Protein AF-A0A841F092-F1 (afdb_monomer)

Structure (mmCIF, N/CA/C/O backbone):
data_AF-A0A841F092-F1
#
_entry.id   AF-A0A841F092-F1
#
loop_
_atom_site.group_PDB
_atom_site.id
_atom_site.type_symbol
_atom_site.label_atom_id
_atom_site.label_alt_id
_atom_site.label_comp_id
_atom_site.label_asym_id
_atom_site.label_entity_id
_atom_site.label_seq_id
_atom_site.pdbx_PDB_ins_code
_atom_site.Cartn_x
_atom_site.Cartn_y
_atom_site.Cartn_z
_atom_site.occupancy
_atom_site.B_iso_or_equiv
_atom_site.auth_seq_id
_atom_site.auth_comp_id
_atom_site.auth_asym_id
_atom_site.auth_atom_id
_atom_site.pdbx_PDB_model_num
ATOM 1 N N . MET A 1 1 ? -11.530 -13.781 6.675 1.00 55.91 1 MET A N 1
ATOM 2 C CA . MET A 1 1 ? -10.246 -13.124 7.040 1.00 55.91 1 MET A CA 1
ATOM 3 C C . MET A 1 1 ? -10.477 -11.906 7.930 1.00 55.91 1 MET A C 1
ATOM 5 O O . MET A 1 1 ? -9.904 -11.861 9.010 1.00 55.91 1 MET A O 1
ATOM 9 N N . LYS A 1 2 ? -11.365 -10.971 7.549 1.00 54.50 2 LYS A N 1
ATOM 10 C CA . LYS A 1 2 ? -11.823 -9.884 8.438 1.00 54.50 2 LYS A CA 1
ATOM 11 C C . LYS A 1 2 ? -12.617 -10.425 9.641 1.00 54.50 2 LYS A C 1
ATOM 13 O O . LYS A 1 2 ? -12.338 -10.042 10.769 1.00 54.50 2 LYS A O 1
ATOM 18 N N . ASP A 1 3 ? -13.481 -11.414 9.407 1.00 64.50 3 ASP A N 1
ATOM 19 C CA . ASP A 1 3 ? -14.328 -12.069 10.426 1.00 64.50 3 ASP A CA 1
ATOM 20 C C . ASP A 1 3 ? -13.555 -12.895 11.462 1.00 64.50 3 ASP A C 1
ATOM 22 O O . ASP A 1 3 ? -14.095 -13.261 12.497 1.00 64.50 3 ASP A O 1
ATOM 26 N N . GLN A 1 4 ? -12.277 -13.179 11.196 1.00 71.56 4 GLN A N 1
ATOM 27 C CA . GLN A 1 4 ? -11.394 -13.882 12.131 1.00 71.56 4 GLN A CA 1
ATOM 28 C C . GLN A 1 4 ? -10.521 -12.919 12.954 1.00 71.56 4 GLN A C 1
ATOM 30 O O . GLN A 1 4 ? -9.640 -13.366 13.679 1.00 71.56 4 GLN A O 1
ATOM 35 N N . GLY A 1 5 ? -10.716 -11.599 12.820 1.00 75.31 5 GLY A N 1
ATOM 36 C CA . GLY A 1 5 ? -9.941 -10.584 13.547 1.00 75.31 5 GLY A CA 1
ATOM 37 C C . GLY A 1 5 ? -8.467 -10.487 13.134 1.00 75.31 5 GLY A C 1
ATOM 38 O O . GLY A 1 5 ? -7.691 -9.772 13.767 1.00 75.31 5 GLY A O 1
ATOM 39 N N . LEU A 1 6 ? -8.057 -11.186 12.071 1.00 81.56 6 LEU A N 1
ATOM 40 C CA . LEU A 1 6 ? -6.666 -11.221 11.632 1.00 81.56 6 LEU A CA 1
ATOM 41 C C . LEU A 1 6 ? -6.321 -9.954 10.860 1.00 81.56 6 LEU A C 1
ATOM 43 O O . LEU A 1 6 ? -6.877 -9.678 9.796 1.00 81.56 6 LEU A O 1
ATOM 47 N N . THR A 1 7 ? -5.370 -9.195 11.394 1.00 87.38 7 THR A N 1
ATOM 48 C CA . THR A 1 7 ? -4.813 -8.026 10.718 1.00 87.38 7 THR A CA 1
ATOM 49 C C . THR A 1 7 ? -3.755 -8.455 9.709 1.00 87.38 7 THR A C 1
ATOM 51 O O . THR A 1 7 ? -2.850 -9.213 10.052 1.00 87.38 7 THR A O 1
ATOM 54 N N . PHE A 1 8 ? -3.821 -7.934 8.487 1.00 89.31 8 PHE A N 1
ATOM 55 C CA . PHE A 1 8 ? -2.818 -8.184 7.458 1.00 89.31 8 PHE A CA 1
ATOM 56 C C . PHE A 1 8 ? -2.401 -6.900 6.737 1.00 89.31 8 PHE A C 1
ATOM 58 O O . PHE A 1 8 ? -3.156 -5.932 6.648 1.00 89.31 8 PHE A O 1
ATOM 65 N N . CYS A 1 9 ? -1.174 -6.921 6.221 1.00 93.31 9 CYS A N 1
ATOM 66 C CA . CYS A 1 9 ? -0.599 -5.909 5.345 1.00 93.31 9 CYS A CA 1
ATOM 67 C C . CYS A 1 9 ? 0.335 -6.620 4.362 1.00 93.31 9 CYS A C 1
ATOM 69 O O . CYS A 1 9 ? 1.267 -7.314 4.778 1.00 93.31 9 CYS A O 1
ATOM 71 N N . VAL A 1 10 ? 0.071 -6.471 3.068 1.00 93.12 10 VAL A N 1
ATOM 72 C CA . VAL A 1 10 ? 0.805 -7.130 1.985 1.00 93.12 10 VAL A CA 1
ATOM 73 C C . VAL A 1 10 ? 1.180 -6.122 0.908 1.00 93.12 10 VAL A C 1
ATOM 75 O O . VAL A 1 10 ? 0.459 -5.153 0.677 1.00 93.12 10 VAL A O 1
ATOM 78 N N . ARG A 1 11 ? 2.316 -6.350 0.240 1.00 94.38 11 ARG A N 1
ATOM 79 C CA . ARG A 1 11 ? 2.659 -5.627 -0.989 1.00 94.38 11 ARG A CA 1
ATOM 80 C C . ARG A 1 11 ? 1.947 -6.296 -2.157 1.00 94.38 11 ARG A C 1
ATOM 82 O O . ARG A 1 11 ? 2.009 -7.516 -2.283 1.00 94.38 11 ARG A O 1
ATOM 89 N N . VAL A 1 12 ? 1.297 -5.498 -2.991 1.00 94.62 12 VAL A N 1
ATOM 90 C CA . VAL A 1 12 ? 0.501 -5.964 -4.127 1.00 94.62 12 VAL A CA 1
ATOM 91 C C . VAL A 1 12 ? 1.193 -5.567 -5.437 1.00 94.62 12 VAL A C 1
ATOM 93 O O . VAL A 1 12 ? 1.768 -4.478 -5.516 1.00 94.62 12 VAL A O 1
ATOM 96 N N . PRO A 1 13 ? 1.176 -6.420 -6.479 1.00 93.94 13 PRO A N 1
ATOM 97 C CA . PRO A 1 13 ? 1.691 -6.056 -7.795 1.00 93.94 13 PRO A CA 1
ATOM 98 C C . PRO A 1 13 ? 0.948 -4.868 -8.411 1.00 93.94 13 PRO A C 1
ATOM 100 O O . PRO A 1 13 ? -0.274 -4.773 -8.311 1.00 93.94 13 PRO A O 1
ATOM 103 N N . LYS A 1 14 ? 1.680 -4.008 -9.128 1.00 93.62 14 LYS A N 1
ATOM 104 C CA . LYS A 1 14 ? 1.142 -2.802 -9.786 1.00 93.62 14 LYS A CA 1
ATOM 105 C C . LYS A 1 14 ? 0.078 -3.059 -10.861 1.00 93.62 14 LYS A C 1
ATOM 107 O O . LYS A 1 14 ? -0.608 -2.131 -11.264 1.00 93.62 14 LYS A O 1
ATOM 112 N N . SER A 1 15 ? -0.045 -4.302 -11.325 1.00 93.38 15 SER A N 1
ATOM 113 C CA . SER A 1 15 ? -1.045 -4.729 -12.307 1.00 93.38 15 SER A CA 1
ATOM 114 C C . SER A 1 15 ? -2.470 -4.782 -11.751 1.00 93.38 15 SER A C 1
ATOM 116 O O . SER A 1 15 ? -3.414 -4.865 -12.533 1.00 93.38 15 SER A O 1
ATOM 118 N N . HIS A 1 16 ? -2.637 -4.776 -10.426 1.00 93.19 16 HIS A N 1
ATOM 119 C CA . HIS A 1 16 ? -3.954 -4.847 -9.804 1.00 93.19 16 HIS A CA 1
ATOM 120 C C . HIS A 1 16 ? -4.655 -3.491 -9.805 1.00 93.19 16 HIS A C 1
ATOM 122 O O . HIS A 1 16 ? -4.028 -2.433 -9.695 1.00 93.19 16 HIS A O 1
ATOM 128 N N . HIS A 1 17 ? -5.978 -3.545 -9.914 1.00 95.00 17 HIS A N 1
ATOM 129 C CA . HIS A 1 17 ? -6.833 -2.368 -9.944 1.00 95.00 17 HIS A CA 1
ATOM 130 C C . HIS A 1 17 ? -7.380 -2.064 -8.551 1.00 95.00 17 HIS A C 1
ATOM 132 O O . HIS A 1 17 ? -7.612 -2.966 -7.745 1.00 95.00 17 HIS A O 1
ATOM 138 N N . ILE A 1 18 ? -7.602 -0.779 -8.287 1.00 96.12 18 ILE A N 1
ATOM 139 C CA . ILE A 1 18 ? -8.191 -0.292 -7.044 1.00 96.12 18 ILE A CA 1
ATOM 140 C C . ILE A 1 18 ? -9.587 0.218 -7.374 1.00 96.12 18 ILE A C 1
ATOM 142 O O . ILE A 1 18 ? -9.730 1.206 -8.088 1.00 96.12 18 ILE A O 1
ATOM 146 N N . LEU A 1 19 ? -10.61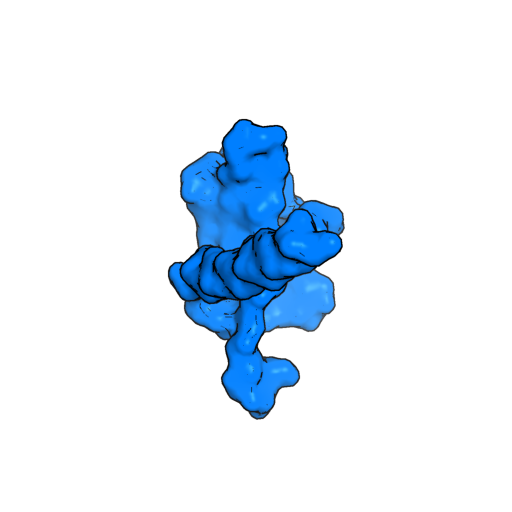0 -0.440 -6.843 1.00 96.31 19 LEU A N 1
ATOM 147 C CA . LEU A 1 19 ? -12.001 -0.030 -6.994 1.00 96.31 19 LEU A CA 1
ATOM 148 C C . LEU A 1 19 ? -12.465 0.691 -5.721 1.00 96.31 19 LEU A C 1
ATOM 150 O O . LEU A 1 19 ? -12.291 0.194 -4.608 1.00 96.31 19 LEU A O 1
ATOM 154 N N . ARG A 1 20 ? -13.042 1.884 -5.865 1.00 92.75 20 ARG A N 1
ATOM 155 C CA . ARG A 1 20 ? -13.660 2.635 -4.760 1.00 92.75 20 ARG A CA 1
ATOM 156 C C . ARG A 1 20 ? -15.126 2.248 -4.581 1.00 92.75 20 ARG A C 1
ATOM 158 O O . ARG A 1 20 ? -15.775 1.771 -5.506 1.00 92.75 20 ARG A O 1
ATOM 165 N N . LEU A 1 21 ? -15.677 2.556 -3.405 1.00 88.81 21 LEU A N 1
ATOM 166 C CA . LEU A 1 21 ? -17.120 2.465 -3.135 1.00 88.81 21 LEU A CA 1
ATOM 167 C C . LEU A 1 21 ? -17.976 3.290 -4.111 1.00 88.81 21 LEU A C 1
ATOM 169 O O . LEU A 1 21 ? -19.125 2.944 -4.357 1.00 88.81 21 LEU A O 1
ATOM 173 N N . THR A 1 22 ? -17.413 4.357 -4.683 1.00 88.19 22 THR A N 1
ATOM 174 C CA . THR A 1 22 ? -18.047 5.205 -5.704 1.00 88.19 22 THR A CA 1
ATOM 175 C C . THR A 1 22 ? -18.180 4.521 -7.070 1.00 88.19 22 THR A C 1
ATOM 177 O O . THR A 1 22 ? -18.827 5.069 -7.955 1.00 88.19 22 THR A O 1
ATOM 180 N N . GLY A 1 23 ? -17.582 3.339 -7.259 1.00 88.75 23 GLY A N 1
ATOM 181 C CA . GLY A 1 23 ? -17.540 2.626 -8.540 1.00 88.75 23 GLY A CA 1
ATOM 182 C C . GLY A 1 23 ? -16.355 3.013 -9.430 1.00 88.75 23 GLY A C 1
ATOM 183 O O . GLY A 1 23 ? -16.163 2.420 -10.489 1.00 88.75 23 GLY A O 1
ATOM 184 N N . GLU A 1 24 ? -15.537 3.977 -9.007 1.00 92.19 24 GLU A N 1
ATOM 185 C CA . GLU A 1 24 ? -14.354 4.414 -9.747 1.00 92.19 24 GLU A CA 1
ATOM 186 C C . GLU A 1 24 ? -13.228 3.377 -9.668 1.00 92.19 24 GLU A C 1
ATOM 188 O O . GLU A 1 24 ? -12.909 2.866 -8.589 1.00 92.19 24 GLU A O 1
ATOM 193 N N . ILE A 1 25 ? -12.597 3.108 -10.813 1.00 93.94 25 ILE A N 1
ATOM 194 C CA . ILE A 1 25 ? -11.463 2.190 -10.938 1.00 93.94 25 ILE A CA 1
ATOM 195 C C . ILE A 1 25 ? -10.199 3.004 -11.192 1.00 93.94 25 ILE A C 1
ATOM 197 O O . ILE A 1 25 ? -10.117 3.762 -12.157 1.00 93.94 25 ILE A O 1
ATOM 201 N N . PHE A 1 26 ? -9.188 2.793 -10.357 1.00 93.94 26 PHE A N 1
ATOM 202 C CA . PHE A 1 26 ? -7.896 3.452 -10.458 1.00 93.94 26 PHE A CA 1
ATOM 203 C C . PHE A 1 26 ? -6.782 2.441 -10.706 1.00 93.94 26 PHE A C 1
ATOM 205 O O . PHE A 1 26 ? -6.764 1.349 -10.126 1.00 93.94 26 PHE A O 1
ATOM 212 N N . LYS A 1 27 ? -5.801 2.843 -11.518 1.00 94.94 27 LYS A N 1
ATOM 213 C CA . LYS A 1 27 ? -4.488 2.200 -11.537 1.00 94.94 27 LYS A CA 1
ATOM 214 C C . LYS A 1 27 ? -3.592 2.859 -10.503 1.00 94.94 27 LYS A C 1
ATOM 216 O O . LYS A 1 27 ? -3.639 4.070 -10.285 1.00 94.94 27 LYS A O 1
ATOM 221 N N . VAL A 1 28 ? -2.724 2.056 -9.898 1.00 94.44 28 VAL A N 1
ATOM 222 C CA . VAL A 1 28 ? -1.771 2.554 -8.904 1.00 94.44 28 VAL A CA 1
ATOM 223 C C . VAL A 1 28 ? -0.799 3.581 -9.499 1.00 94.44 28 VAL A C 1
ATOM 225 O O . VAL A 1 28 ? -0.385 4.508 -8.810 1.00 94.44 28 VAL A O 1
ATOM 228 N N . GLU A 1 29 ? -0.469 3.447 -10.78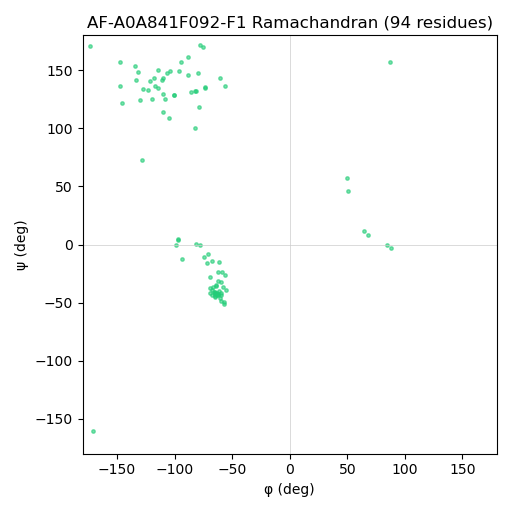5 1.00 94.12 29 GLU A N 1
ATOM 229 C CA . GLU A 1 29 ? 0.460 4.328 -11.498 1.00 94.12 29 GLU A CA 1
ATOM 230 C C . GLU A 1 29 ? -0.081 5.752 -11.629 1.00 94.12 29 GLU A C 1
ATOM 232 O O . GLU A 1 29 ? 0.660 6.714 -11.432 1.00 94.12 29 GLU A O 1
ATOM 237 N N . ASP A 1 30 ? -1.375 5.894 -11.909 1.00 93.31 30 ASP A N 1
ATOM 238 C CA . ASP A 1 30 ? -2.018 7.202 -12.035 1.00 93.31 30 ASP A CA 1
ATOM 239 C C . 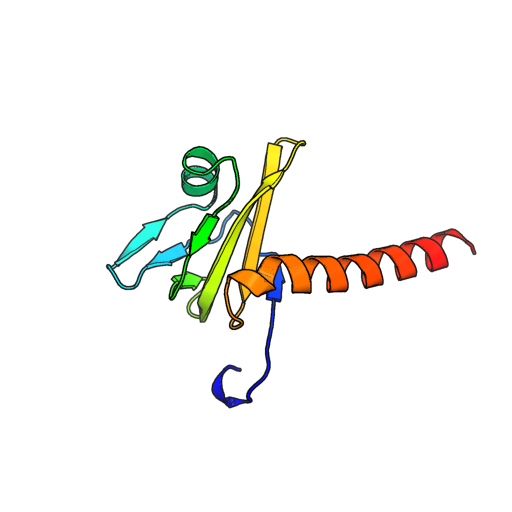ASP A 1 30 ? -2.097 7.893 -10.669 1.00 93.31 30 ASP A C 1
ATOM 241 O O . ASP A 1 30 ? -1.746 9.064 -10.531 1.00 93.31 30 ASP A O 1
ATOM 245 N N . LEU A 1 31 ? -2.438 7.133 -9.625 1.00 92.75 31 LEU A N 1
ATOM 246 C CA . LEU A 1 31 ? -2.468 7.630 -8.249 1.00 92.75 31 LEU A CA 1
ATOM 247 C C . LEU A 1 31 ? -1.076 8.023 -7.737 1.00 92.75 31 LEU A C 1
ATOM 249 O O . LEU A 1 31 ? -0.935 9.052 -7.080 1.00 92.75 31 LEU A O 1
ATOM 253 N N . ALA A 1 32 ? -0.039 7.244 -8.045 1.00 92.56 32 ALA A N 1
ATOM 254 C CA . ALA A 1 32 ? 1.331 7.561 -7.645 1.00 92.56 32 ALA A CA 1
ATOM 255 C C . ALA A 1 32 ? 1.835 8.863 -8.291 1.00 92.56 32 ALA A C 1
ATOM 257 O O . ALA A 1 32 ? 2.530 9.634 -7.632 1.00 92.56 32 ALA A O 1
ATOM 258 N N . LYS A 1 33 ? 1.438 9.147 -9.542 1.00 91.38 33 LYS A N 1
ATOM 259 C CA . LYS A 1 33 ? 1.757 10.412 -10.227 1.00 91.38 33 LYS A CA 1
ATOM 260 C C . LYS A 1 33 ? 1.049 11.606 -9.592 1.00 91.38 33 LYS A C 1
ATOM 262 O O . LYS A 1 33 ? 1.667 12.650 -9.407 1.00 91.38 33 LYS A O 1
ATOM 267 N N . SER A 1 34 ? -0.232 11.460 -9.250 1.00 92.44 34 SER A N 1
ATOM 268 C CA . SER A 1 34 ? -1.000 12.526 -8.595 1.00 92.44 34 SER A CA 1
ATOM 269 C C . SER A 1 34 ? -0.540 12.794 -7.159 1.00 92.44 34 SER A C 1
ATOM 271 O O . SER A 1 34 ? -0.666 13.918 -6.678 1.00 92.44 34 SER A O 1
ATOM 273 N N . PHE A 1 35 ? 0.009 11.783 -6.477 1.00 91.94 35 PHE A N 1
ATOM 274 C CA . PHE A 1 35 ? 0.423 11.857 -5.076 1.00 91.94 35 PHE A CA 1
ATOM 275 C C . PHE A 1 35 ? 1.872 11.386 -4.881 1.00 91.94 35 PHE A C 1
ATOM 277 O O . PHE A 1 35 ? 2.130 10.336 -4.289 1.00 91.94 35 PHE A O 1
ATOM 284 N N . SER A 1 36 ? 2.833 12.202 -5.318 1.00 85.50 36 SER A N 1
ATOM 285 C CA . SER A 1 36 ? 4.273 11.891 -5.246 1.00 85.50 36 SER A CA 1
ATOM 286 C C . SER A 1 36 ? 4.795 11.658 -3.819 1.00 85.50 36 SER A C 1
ATOM 288 O O . SER A 1 36 ? 5.659 10.811 -3.598 1.00 85.50 36 SER A O 1
ATOM 290 N N . ASN A 1 37 ? 4.222 12.336 -2.818 1.00 89.00 37 ASN A N 1
ATOM 291 C CA . ASN A 1 37 ? 4.568 12.148 -1.400 1.00 89.00 37 ASN A CA 1
ATOM 292 C C . ASN A 1 37 ? 3.937 10.888 -0.768 1.00 89.00 37 ASN A C 1
ATOM 294 O O . ASN A 1 37 ? 4.175 10.584 0.405 1.00 89.00 37 ASN A O 1
ATOM 298 N N . GLY A 1 38 ? 3.163 10.137 -1.551 1.00 91.81 38 GLY A N 1
ATOM 299 C CA . GLY A 1 38 ? 2.375 8.995 -1.121 1.00 91.81 38 GLY A CA 1
ATOM 300 C C . GLY A 1 38 ? 0.989 9.380 -0.610 1.00 91.81 38 GLY A C 1
ATOM 301 O O . GLY A 1 38 ? 0.731 10.511 -0.200 1.00 91.81 38 GLY A O 1
ATOM 302 N N . THR A 1 39 ? 0.074 8.417 -0.650 1.00 95.00 39 THR A N 1
ATOM 303 C CA . THR A 1 39 ? -1.327 8.609 -0.275 1.00 95.00 39 THR A CA 1
ATOM 304 C C . THR A 1 39 ? -1.918 7.350 0.345 1.00 95.00 39 THR A C 1
ATOM 306 O O . THR A 1 39 ? -1.443 6.234 0.119 1.00 95.00 39 THR A O 1
ATOM 309 N N . TYR A 1 40 ? -2.971 7.549 1.131 1.00 94.69 40 TYR A N 1
ATOM 310 C CA . TYR A 1 40 ? -3.768 6.488 1.724 1.00 94.69 40 TYR A CA 1
ATOM 311 C C . TYR A 1 40 ? -5.168 6.527 1.131 1.00 94.69 40 TYR A C 1
ATOM 313 O O . TYR A 1 40 ? -5.792 7.586 1.067 1.00 94.69 40 TYR A O 1
ATOM 321 N N . LEU A 1 41 ? -5.685 5.363 0.762 1.00 93.81 41 LEU A N 1
ATOM 322 C CA . LEU A 1 41 ? -7.069 5.205 0.345 1.00 93.81 41 LEU A CA 1
ATOM 323 C C . LEU A 1 41 ? -7.773 4.280 1.335 1.00 93.81 41 LEU A C 1
ATOM 325 O O . LEU A 1 41 ? -7.219 3.264 1.762 1.00 93.81 41 LEU A O 1
ATOM 329 N N . ILE A 1 42 ? -8.983 4.675 1.713 1.00 94.12 42 ILE A N 1
ATOM 330 C CA . ILE A 1 42 ? -9.850 3.920 2.616 1.00 94.12 42 ILE A CA 1
ATOM 331 C C . ILE A 1 42 ? -10.955 3.230 1.837 1.00 94.12 42 ILE A C 1
ATOM 333 O O . ILE A 1 42 ? -11.403 3.762 0.816 1.00 94.12 42 ILE A O 1
ATOM 337 N N . ASP A 1 43 ? -11.387 2.084 2.355 1.00 92.88 43 ASP A N 1
ATOM 338 C CA . ASP A 1 43 ? -12.529 1.327 1.842 1.00 92.88 43 ASP A CA 1
ATOM 339 C C . ASP A 1 43 ? -12.439 1.129 0.323 1.00 92.88 43 ASP A C 1
ATOM 341 O O . ASP A 1 43 ? -13.291 1.543 -0.465 1.00 92.88 43 ASP A O 1
ATOM 345 N N . CYS A 1 44 ? -11.326 0.527 -0.085 1.00 94.50 44 CYS A N 1
ATOM 346 C CA . CYS A 1 44 ? -11.033 0.148 -1.455 1.00 94.50 44 CYS A CA 1
ATOM 347 C C . CYS A 1 44 ? -11.141 -1.364 -1.618 1.00 94.50 44 CYS A C 1
ATOM 349 O O . CYS A 1 44 ? -10.789 -2.131 -0.720 1.00 94.50 44 CYS A O 1
ATOM 351 N N . MET A 1 45 ? -11.565 -1.788 -2.797 1.00 95.25 45 MET A N 1
ATOM 352 C CA . MET A 1 45 ? -11.529 -3.174 -3.215 1.00 95.25 45 MET A CA 1
ATOM 353 C C . MET A 1 45 ? -10.319 -3.398 -4.122 1.00 95.25 45 MET A C 1
ATOM 355 O O . MET A 1 45 ? -10.113 -2.667 -5.091 1.00 95.25 45 MET A O 1
ATOM 359 N N . VAL A 1 46 ? -9.529 -4.415 -3.798 1.00 94.75 46 VAL A N 1
ATOM 360 C CA . VAL A 1 46 ? -8.426 -4.924 -4.619 1.00 94.75 46 VAL A CA 1
ATOM 361 C C . VAL A 1 46 ? -8.633 -6.432 -4.717 1.00 94.75 46 VAL A C 1
ATOM 363 O O . VAL A 1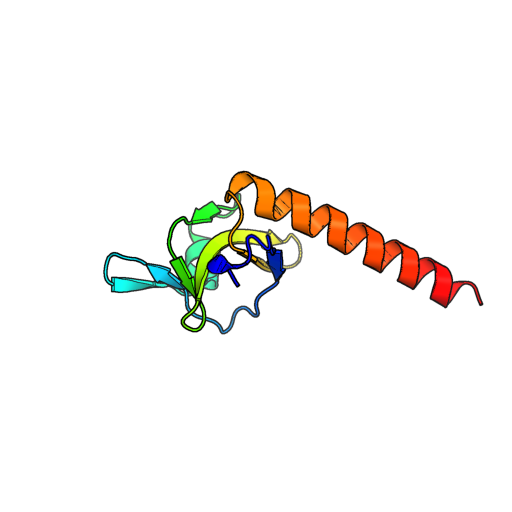 46 ? -8.801 -7.089 -3.692 1.00 94.75 46 VAL A O 1
ATOM 366 N N . ASP A 1 47 ? -8.713 -6.970 -5.933 1.00 91.44 47 ASP A N 1
ATOM 367 C CA . ASP A 1 47 ? -8.946 -8.401 -6.202 1.00 91.44 47 ASP A CA 1
ATOM 368 C C . ASP A 1 47 ? -10.138 -9.010 -5.453 1.00 91.44 47 ASP A C 1
ATOM 370 O O . ASP A 1 47 ? -10.051 -10.089 -4.871 1.00 91.44 47 ASP A O 1
ATOM 374 N N . ASN A 1 48 ? -11.275 -8.307 -5.459 1.00 91.19 48 ASN A N 1
ATOM 375 C CA . ASN A 1 48 ? -12.503 -8.687 -4.745 1.00 91.19 48 ASN A CA 1
ATOM 376 C C . ASN A 1 48 ? -12.383 -8.708 -3.209 1.00 91.19 48 ASN A C 1
ATOM 378 O O . ASN A 1 48 ? -13.288 -9.1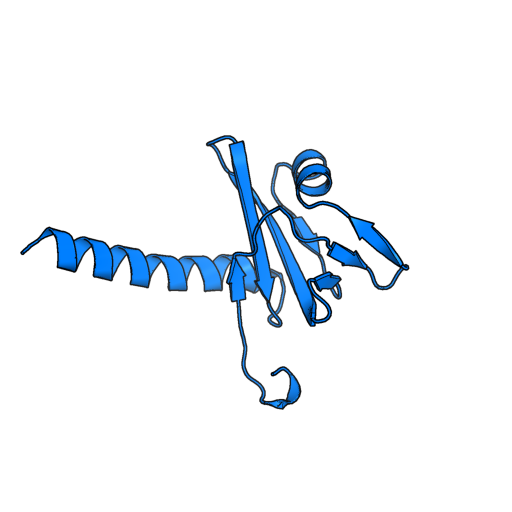83 -2.522 1.00 91.19 48 ASN A O 1
ATOM 382 N N . ILE A 1 49 ? -11.301 -8.162 -2.647 1.00 91.56 49 ILE A N 1
ATOM 383 C CA . ILE A 1 49 ? -11.097 -8.046 -1.203 1.00 91.56 49 ILE A CA 1
ATOM 384 C C . ILE A 1 49 ? -11.201 -6.577 -0.801 1.00 91.56 49 ILE A C 1
ATOM 386 O O . ILE A 1 49 ? -10.530 -5.715 -1.362 1.00 91.56 49 ILE A O 1
ATOM 390 N N . TRP A 1 50 ? -12.021 -6.293 0.211 1.00 93.12 50 TRP A N 1
ATOM 391 C CA . TRP A 1 50 ? -12.164 -4.954 0.783 1.00 93.12 50 TRP A CA 1
ATOM 392 C C . TRP A 1 50 ? -11.113 -4.672 1.852 1.00 93.12 50 TRP A C 1
ATOM 394 O O . TRP A 1 50 ? -10.948 -5.436 2.809 1.00 93.12 50 TRP A O 1
ATOM 404 N N . GLY A 1 51 ? -10.459 -3.523 1.733 1.00 94.12 51 GLY A N 1
ATOM 405 C CA . GLY A 1 51 ? -9.442 -3.067 2.664 1.00 94.12 51 GLY A CA 1
ATOM 406 C C . GLY A 1 51 ? -9.011 -1.630 2.406 1.00 94.12 51 GLY A C 1
ATOM 407 O O . GLY A 1 51 ? -9.700 -0.841 1.769 1.00 94.12 51 GLY A O 1
ATOM 408 N N . ASN A 1 52 ? -7.846 -1.300 2.932 1.00 95.44 52 ASN A N 1
ATOM 409 C CA . ASN A 1 52 ? -7.207 -0.005 2.828 1.00 95.44 52 ASN A CA 1
ATOM 410 C C . ASN A 1 52 ? -5.930 -0.145 2.010 1.00 95.44 52 ASN A C 1
ATOM 412 O O . ASN A 1 52 ? -5.264 -1.184 2.026 1.00 95.44 52 ASN A O 1
ATOM 416 N N . VAL A 1 53 ? -5.583 0.929 1.316 1.00 95.94 53 VAL A N 1
ATOM 417 C CA . VAL A 1 53 ? -4.450 0.980 0.400 1.00 95.94 53 VAL A CA 1
ATOM 418 C C . VAL A 1 53 ? -3.491 2.077 0.841 1.00 95.94 53 VAL A C 1
ATOM 420 O O . VAL A 1 53 ? -3.908 3.166 1.236 1.00 95.94 53 VAL A O 1
ATOM 423 N N . TYR A 1 54 ? -2.196 1.800 0.739 1.00 96.62 54 TYR A N 1
ATOM 424 C CA . TYR A 1 54 ? -1.148 2.811 0.793 1.00 96.62 54 TYR A CA 1
ATOM 425 C C . TYR A 1 54 ? -0.313 2.740 -0.478 1.00 96.62 54 TYR A C 1
ATOM 427 O O . TYR A 1 54 ? 0.095 1.658 -0.900 1.00 96.62 54 TYR A O 1
ATOM 435 N N . ILE A 1 55 ? -0.064 3.897 -1.078 1.00 95.69 55 ILE A N 1
ATOM 436 C CA . ILE A 1 55 ? 0.706 4.024 -2.311 1.00 95.69 55 ILE A CA 1
ATOM 437 C C . ILE A 1 55 ? 1.790 5.053 -2.066 1.00 95.69 55 ILE A C 1
ATOM 439 O O . ILE A 1 55 ? 1.511 6.128 -1.538 1.00 95.69 55 ILE A O 1
ATOM 443 N N . LYS A 1 56 ? 3.019 4.746 -2.468 1.00 94.81 56 LYS A N 1
ATOM 444 C CA . LYS A 1 56 ? 4.118 5.708 -2.470 1.00 94.81 56 LYS A CA 1
ATOM 445 C C . LYS A 1 56 ? 5.070 5.428 -3.620 1.00 94.81 56 LYS A C 1
ATOM 447 O O . LYS A 1 56 ? 5.430 4.277 -3.851 1.00 94.81 56 LYS A O 1
ATOM 452 N N . GLN A 1 57 ? 5.500 6.481 -4.304 1.00 94.19 57 GLN A N 1
ATOM 453 C CA . GLN A 1 57 ? 6.566 6.379 -5.289 1.00 94.19 57 GLN A CA 1
ATOM 454 C C . GLN A 1 57 ? 7.918 6.206 -4.584 1.00 94.19 57 GLN A C 1
ATOM 456 O O . GLN A 1 57 ? 8.205 6.872 -3.583 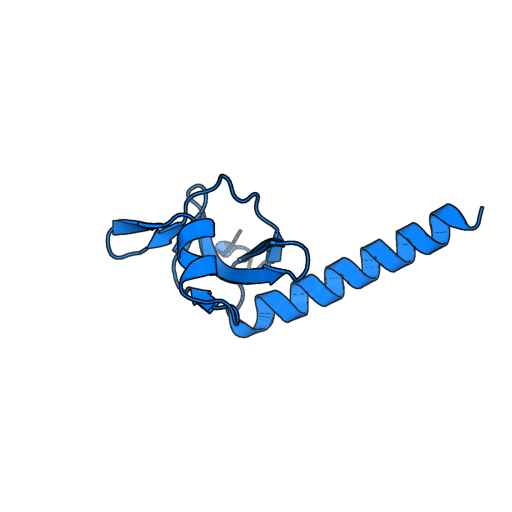1.00 94.19 57 GLN A O 1
ATOM 461 N N . LEU A 1 58 ? 8.725 5.274 -5.077 1.00 91.69 58 LEU A N 1
ATOM 462 C CA . LEU A 1 58 ? 10.058 4.983 -4.570 1.00 91.69 58 LEU A CA 1
ATOM 463 C C . LEU A 1 58 ? 11.127 5.757 -5.369 1.00 91.69 58 LEU A C 1
ATOM 465 O O . LEU A 1 58 ? 10.873 6.155 -6.508 1.00 91.69 58 LEU A O 1
ATOM 469 N N . PRO A 1 59 ? 12.321 6.000 -4.790 1.00 88.00 59 PRO A N 1
ATOM 470 C CA . PRO A 1 59 ? 13.377 6.785 -5.444 1.00 88.00 59 PRO A CA 1
ATOM 471 C C . PRO A 1 59 ? 13.914 6.181 -6.749 1.00 88.00 59 PRO A C 1
ATOM 473 O O . PRO A 1 59 ? 14.457 6.902 -7.577 1.00 88.00 59 PRO A O 1
ATOM 476 N N . ASP A 1 60 ? 13.771 4.870 -6.929 1.00 89.56 60 ASP A N 1
ATOM 477 C CA . ASP A 1 60 ? 14.156 4.114 -8.126 1.00 89.56 60 ASP A CA 1
ATOM 478 C C . ASP A 1 60 ? 13.108 4.184 -9.254 1.00 89.56 60 ASP A C 1
ATOM 480 O O . ASP A 1 60 ? 13.298 3.598 -10.318 1.00 89.56 60 ASP A O 1
ATOM 484 N N . GLY A 1 61 ? 12.005 4.907 -9.037 1.00 86.38 61 GLY A N 1
ATOM 485 C CA . GLY A 1 61 ? 10.888 4.999 -9.972 1.00 86.38 61 GLY A CA 1
ATOM 486 C C . GLY A 1 61 ? 9.871 3.862 -9.841 1.00 86.38 61 GLY A C 1
ATOM 487 O O . GLY A 1 61 ? 8.874 3.876 -10.564 1.00 86.38 61 GLY A O 1
ATOM 488 N N . ASP A 1 62 ? 10.074 2.912 -8.921 1.00 92.12 62 ASP A N 1
ATOM 489 C CA . ASP A 1 62 ? 9.086 1.880 -8.608 1.00 92.12 62 ASP A CA 1
ATOM 490 C C . ASP A 1 62 ? 7.968 2.430 -7.700 1.00 92.12 62 ASP A C 1
ATOM 492 O O . ASP A 1 62 ? 8.014 3.556 -7.193 1.00 92.12 62 ASP A O 1
ATOM 496 N N . ILE A 1 63 ? 6.920 1.634 -7.494 1.00 94.31 63 ILE A N 1
ATOM 497 C CA . ILE A 1 63 ? 5.776 1.990 -6.660 1.00 94.31 63 ILE A CA 1
ATOM 498 C C . ILE A 1 63 ? 5.650 0.990 -5.512 1.00 94.31 63 ILE A C 1
ATOM 500 O O . ILE A 1 63 ? 5.524 -0.229 -5.685 1.00 94.31 63 ILE A O 1
ATOM 504 N N . LEU A 1 64 ? 5.630 1.525 -4.295 1.00 94.62 64 LEU A N 1
ATOM 505 C CA . LEU A 1 64 ? 5.237 0.787 -3.110 1.00 94.62 64 LEU A CA 1
ATOM 506 C C . LEU A 1 64 ? 3.714 0.788 -3.014 1.00 94.62 64 LEU A C 1
ATOM 508 O O . LEU A 1 64 ? 3.115 1.762 -2.564 1.00 94.62 64 LEU A O 1
ATOM 512 N N . PHE A 1 65 ? 3.106 -0.317 -3.433 1.00 96.00 65 PHE A N 1
ATOM 513 C CA . PHE A 1 65 ? 1.672 -0.555 -3.329 1.00 96.00 65 PHE A CA 1
ATOM 514 C C . PHE A 1 65 ? 1.389 -1.548 -2.201 1.00 96.00 65 PHE A C 1
ATOM 516 O O . PHE A 1 65 ? 1.706 -2.733 -2.314 1.00 96.00 65 PHE A O 1
ATOM 523 N N . LEU A 1 66 ? 0.816 -1.062 -1.103 1.00 96.31 66 LEU A N 1
ATOM 524 C CA . LEU A 1 66 ? 0.420 -1.873 0.043 1.00 96.31 66 LEU A CA 1
ATOM 525 C C . LEU A 1 66 ? -1.097 -1.964 0.150 1.00 96.31 66 LEU A C 1
ATOM 527 O O . LEU A 1 66 ? -1.803 -0.975 -0.049 1.00 96.31 66 LEU A O 1
ATOM 531 N N . PHE A 1 67 ? -1.570 -3.134 0.555 1.00 96.31 67 PHE A N 1
ATOM 532 C CA . PHE A 1 67 ? -2.970 -3.421 0.820 1.00 96.31 67 PHE A CA 1
ATOM 533 C C . PHE A 1 67 ? -3.119 -4.169 2.143 1.00 96.31 67 PHE A C 1
ATOM 535 O O . PHE A 1 67 ? -2.303 -5.028 2.488 1.00 96.31 67 PHE A O 1
ATOM 542 N N . GLY A 1 68 ? -4.164 -3.857 2.899 1.00 94.56 68 GLY A N 1
ATOM 543 C CA . GLY A 1 68 ? -4.422 -4.508 4.176 1.00 94.56 68 GLY A CA 1
A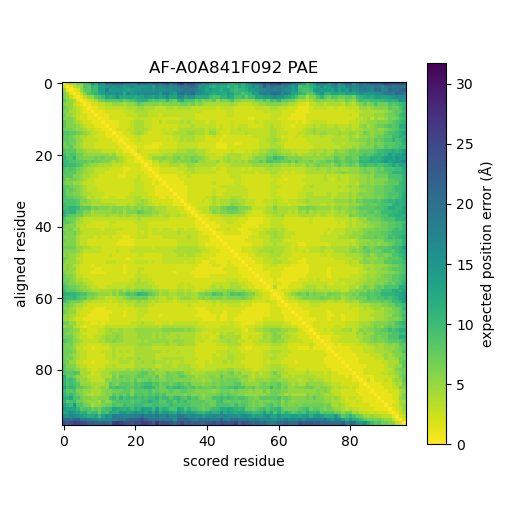TOM 544 C C . GLY A 1 68 ? -5.748 -4.099 4.788 1.00 94.56 68 GLY A C 1
ATOM 545 O O . GLY A 1 68 ? -6.398 -3.169 4.330 1.00 94.56 68 GLY A O 1
ATOM 546 N N . ASN A 1 69 ? -6.161 -4.775 5.852 1.00 92.88 69 ASN A N 1
ATOM 547 C CA . ASN A 1 69 ? -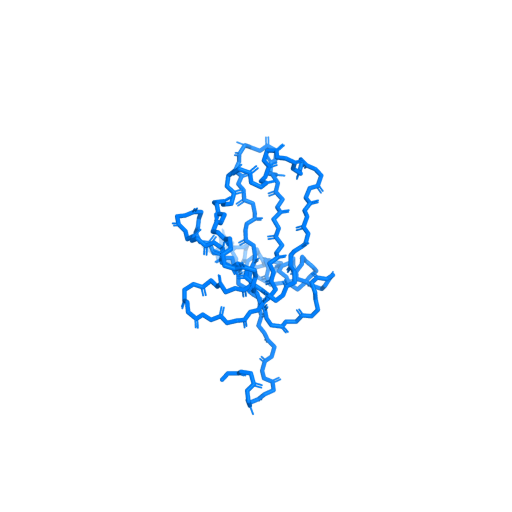7.398 -4.455 6.574 1.00 92.88 69 ASN A CA 1
ATOM 548 C C . ASN A 1 69 ? -7.182 -3.609 7.842 1.00 92.88 69 ASN A C 1
ATOM 550 O O . ASN A 1 69 ? -8.155 -3.284 8.521 1.00 92.88 69 ASN A O 1
ATOM 554 N N . CYS A 1 70 ? -5.939 -3.253 8.178 1.00 90.75 70 CYS A N 1
ATOM 555 C CA . CYS A 1 70 ? -5.634 -2.345 9.284 1.00 90.75 70 CYS A CA 1
ATOM 556 C C . CYS A 1 70 ? -5.930 -0.886 8.932 1.00 90.75 70 CYS A C 1
ATOM 558 O O . CYS A 1 70 ? -6.161 -0.538 7.774 1.00 90.75 70 CYS A O 1
ATOM 560 N N . GLN A 1 71 ? -5.877 -0.009 9.938 1.00 91.06 71 GLN A N 1
ATOM 561 C CA . GLN A 1 71 ? -5.969 1.429 9.698 1.00 91.06 71 GLN A CA 1
ATOM 562 C C . GLN A 1 71 ? -4.882 1.870 8.701 1.00 91.06 71 GLN A C 1
ATOM 564 O O . GLN A 1 71 ? -3.724 1.473 8.865 1.00 91.06 71 GLN A O 1
ATOM 569 N N . PRO A 1 72 ? -5.206 2.728 7.716 1.00 89.56 72 PRO A N 1
ATOM 570 C CA . PRO A 1 72 ? -4.279 3.062 6.636 1.00 89.56 72 PRO A CA 1
ATOM 571 C C . PRO A 1 72 ? -2.933 3.583 7.140 1.00 89.56 72 PRO A C 1
ATOM 573 O O . PRO A 1 72 ? -1.885 3.176 6.649 1.00 89.56 72 PRO A O 1
ATOM 576 N N . LYS A 1 73 ? -2.959 4.403 8.200 1.00 90.62 73 LYS A N 1
ATOM 577 C CA . LYS A 1 73 ? -1.766 4.986 8.835 1.00 90.62 73 LYS A CA 1
ATOM 578 C C . LYS A 1 73 ? -0.770 3.935 9.347 1.00 90.62 73 LYS A C 1
ATOM 580 O O . LYS A 1 73 ? 0.412 4.238 9.472 1.00 90.62 73 LYS A O 1
ATOM 585 N N . PHE A 1 74 ? -1.221 2.711 9.630 1.00 91.12 74 PHE A N 1
ATOM 586 C CA . PHE A 1 74 ? -0.368 1.623 10.108 1.00 91.12 74 PHE A CA 1
ATOM 587 C C . PHE A 1 74 ? 0.167 0.721 8.991 1.00 91.12 74 PHE A C 1
ATOM 589 O O . PHE A 1 74 ? 1.100 -0.036 9.249 1.00 91.12 74 PHE A O 1
ATOM 596 N N . LEU A 1 75 ? -0.349 0.803 7.756 1.00 93.12 75 LEU A N 1
ATOM 597 C CA . LEU A 1 75 ? 0.086 -0.061 6.646 1.00 93.12 75 LEU A CA 1
ATOM 598 C C . LEU A 1 75 ? 1.593 0.047 6.394 1.00 93.12 75 LEU A C 1
ATOM 600 O O . LEU A 1 75 ? 2.293 -0.967 6.390 1.00 93.12 75 LEU A O 1
ATOM 604 N N . ALA A 1 76 ? 2.098 1.276 6.251 1.00 91.56 76 ALA A N 1
ATOM 605 C CA . ALA A 1 76 ? 3.515 1.534 6.006 1.00 91.56 76 ALA A CA 1
ATOM 606 C C . ALA A 1 76 ? 4.393 1.035 7.168 1.00 91.56 76 ALA A C 1
ATOM 608 O O . ALA A 1 76 ? 5.401 0.364 6.948 1.00 91.56 76 ALA A O 1
ATOM 609 N N . GLN A 1 77 ? 3.971 1.292 8.411 1.00 92.25 77 GLN A N 1
ATOM 610 C CA . GLN A 1 77 ? 4.703 0.871 9.605 1.00 92.25 77 GLN A CA 1
ATOM 611 C C . GLN A 1 77 ? 4.759 -0.659 9.743 1.00 92.25 77 GLN A C 1
ATOM 613 O O . GLN A 1 77 ? 5.814 -1.217 10.046 1.00 92.25 77 GLN A O 1
ATOM 618 N N . LEU A 1 78 ? 3.638 -1.353 9.523 1.00 91.81 78 LEU A N 1
ATOM 619 C CA . LEU A 1 78 ? 3.573 -2.815 9.589 1.00 91.81 78 LEU A CA 1
ATOM 620 C C . LEU A 1 78 ? 4.432 -3.456 8.500 1.00 91.81 78 LEU A C 1
ATOM 622 O O . LEU A 1 78 ? 5.176 -4.398 8.778 1.00 91.81 78 LEU A O 1
ATOM 626 N N . TYR A 1 79 ? 4.381 -2.914 7.283 1.00 93.44 79 TYR A N 1
ATOM 627 C CA . TYR A 1 79 ? 5.203 -3.406 6.185 1.00 93.44 79 TYR A CA 1
ATOM 628 C C . TYR A 1 79 ? 6.698 -3.221 6.458 1.00 93.44 79 TYR A C 1
ATOM 630 O O . TYR A 1 79 ? 7.475 -4.147 6.232 1.00 93.44 79 TYR A O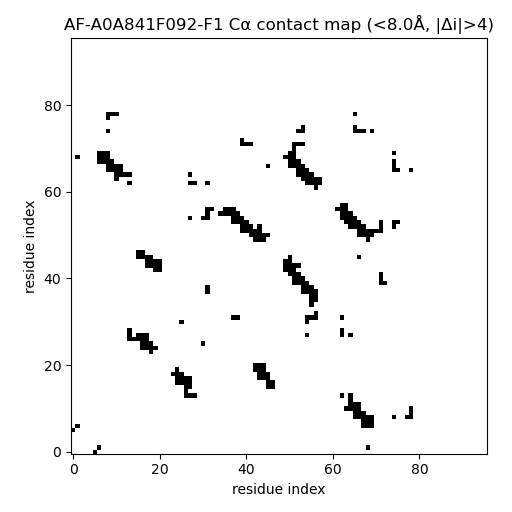 1
ATOM 638 N N . GLN A 1 80 ? 7.104 -2.076 7.016 1.00 91.50 80 GLN A N 1
ATOM 639 C CA . GLN A 1 80 ? 8.496 -1.828 7.397 1.00 91.50 80 GLN A CA 1
ATOM 640 C C . GLN A 1 80 ? 9.000 -2.850 8.428 1.00 91.50 80 GLN A C 1
ATOM 642 O O . GLN A 1 80 ? 10.100 -3.381 8.281 1.00 91.50 80 GLN A O 1
ATOM 647 N N . LYS A 1 81 ? 8.192 -3.170 9.449 1.00 90.62 81 LYS A N 1
ATOM 648 C CA . LYS A 1 81 ? 8.546 -4.198 10.443 1.00 90.62 81 LYS A CA 1
ATOM 649 C C . LYS A 1 81 ? 8.691 -5.580 9.800 1.00 90.62 81 LYS A C 1
ATOM 651 O O . LYS A 1 81 ? 9.657 -6.281 10.089 1.00 90.62 81 LYS A O 1
ATOM 656 N N . ARG A 1 82 ? 7.776 -5.948 8.893 1.00 89.25 82 ARG A N 1
ATOM 657 C CA . ARG A 1 82 ? 7.838 -7.207 8.128 1.00 89.25 82 ARG A CA 1
ATOM 658 C C . ARG A 1 82 ? 9.108 -7.290 7.280 1.00 89.25 82 ARG A C 1
ATOM 660 O O . ARG A 1 82 ? 9.787 -8.309 7.297 1.00 89.25 82 ARG A O 1
ATOM 667 N N . TRP A 1 83 ? 9.437 -6.213 6.570 1.00 88.06 83 TRP A N 1
ATOM 668 C CA . TRP A 1 83 ? 10.644 -6.126 5.749 1.00 88.06 83 TRP A CA 1
ATOM 669 C C . TRP A 1 83 ? 11.924 -6.276 6.580 1.00 88.06 83 TRP A C 1
ATOM 671 O O . TRP A 1 83 ? 12.842 -6.979 6.173 1.00 88.06 83 TRP A O 1
ATOM 681 N N . GLY A 1 84 ? 11.972 -5.684 7.779 1.00 88.31 84 GLY A N 1
ATOM 682 C CA . GLY A 1 84 ? 13.118 -5.831 8.683 1.00 88.31 84 GLY A CA 1
ATOM 683 C C . GLY A 1 84 ? 13.422 -7.289 9.052 1.00 88.31 84 GLY A C 1
ATOM 684 O O . GLY A 1 84 ? 14.588 -7.674 9.122 1.00 88.31 84 GLY A O 1
ATOM 685 N N . ILE A 1 85 ? 12.384 -8.115 9.221 1.00 86.69 85 ILE A N 1
ATOM 686 C CA . ILE A 1 85 ? 12.534 -9.557 9.463 1.00 86.69 85 ILE A CA 1
ATOM 687 C C . ILE A 1 85 ? 13.168 -10.241 8.244 1.00 86.69 85 ILE A C 1
ATOM 689 O O . ILE A 1 85 ? 14.105 -11.021 8.400 1.00 86.69 85 ILE A O 1
ATOM 693 N N . GLU A 1 86 ? 12.699 -9.925 7.034 1.00 86.38 86 GLU A N 1
ATOM 694 C CA . GLU A 1 86 ? 13.249 -10.481 5.792 1.00 86.38 86 GLU A CA 1
ATOM 695 C C . GLU A 1 86 ? 14.737 -10.142 5.639 1.00 86.38 86 GLU A C 1
ATOM 697 O O . GLU A 1 86 ? 15.549 -11.043 5.444 1.00 86.38 86 GLU A O 1
ATOM 702 N N . VAL A 1 87 ? 15.113 -8.874 5.828 1.00 87.56 87 VAL A N 1
ATOM 703 C CA . VAL A 1 87 ? 16.515 -8.427 5.767 1.00 87.56 87 VAL A CA 1
ATOM 704 C C . VAL A 1 87 ? 17.383 -9.149 6.799 1.00 87.56 87 VAL A C 1
ATOM 706 O O . VAL A 1 87 ? 18.490 -9.577 6.475 1.00 87.56 87 VAL A O 1
ATOM 709 N N . CYS A 1 88 ? 16.887 -9.334 8.027 1.00 88.00 88 CYS A N 1
ATOM 710 C CA . CYS A 1 88 ? 17.591 -10.099 9.056 1.00 88.00 88 CYS A CA 1
ATOM 711 C C . CYS A 1 88 ? 17.899 -11.528 8.578 1.00 88.00 88 CYS A C 1
ATOM 713 O O . CYS A 1 88 ? 19.050 -11.964 8.626 1.00 88.00 88 CYS A O 1
ATOM 715 N N . PHE A 1 89 ? 16.899 -12.232 8.038 1.00 88.81 89 PHE A N 1
ATOM 716 C CA . PHE A 1 89 ? 17.090 -13.589 7.526 1.00 88.81 89 PHE A CA 1
ATOM 717 C C . PHE A 1 89 ? 17.992 -13.650 6.293 1.00 88.81 89 PHE A C 1
ATOM 719 O O . PHE A 1 89 ? 18.775 -14.590 6.182 1.00 88.81 89 PHE A O 1
ATOM 726 N N . GLN A 1 90 ? 17.926 -12.673 5.384 1.00 88.50 90 GLN A N 1
ATOM 727 C CA . GLN A 1 90 ? 18.848 -12.620 4.245 1.00 88.50 90 GLN A CA 1
ATOM 728 C C . GLN A 1 90 ? 20.295 -12.445 4.716 1.00 88.50 90 GLN A C 1
ATOM 730 O O . GLN A 1 90 ? 21.178 -13.173 4.274 1.00 88.50 90 GLN A O 1
ATOM 735 N N . ASN A 1 91 ? 20.533 -11.566 5.692 1.00 88.44 91 ASN A N 1
ATOM 736 C CA . ASN A 1 91 ? 21.864 -11.366 6.265 1.00 88.44 91 ASN A CA 1
ATOM 737 C C . ASN A 1 91 ? 22.401 -12.612 6.980 1.00 88.44 91 ASN A C 1
ATOM 739 O O . ASN A 1 91 ? 23.602 -12.863 6.938 1.00 88.44 91 ASN A O 1
ATOM 743 N N . LEU A 1 92 ? 21.538 -13.394 7.637 1.00 90.38 92 LEU A N 1
ATOM 744 C CA . LEU A 1 92 ? 21.937 -14.667 8.244 1.00 90.38 92 LEU A CA 1
ATOM 745 C C . LEU A 1 92 ? 22.318 -15.711 7.186 1.00 90.38 92 LEU A C 1
ATOM 747 O O . LEU A 1 92 ? 23.290 -16.431 7.379 1.00 90.38 92 LEU A O 1
ATOM 751 N N . LYS A 1 93 ? 21.591 -15.770 6.064 1.00 86.94 93 LYS A N 1
ATOM 752 C CA . LYS A 1 93 ? 21.853 -16.726 4.976 1.00 86.94 93 LYS A CA 1
ATOM 753 C C . LYS A 1 93 ? 23.150 -16.441 4.219 1.00 86.94 93 LYS A C 1
ATOM 755 O O . LYS A 1 93 ? 23.833 -17.383 3.856 1.00 86.94 93 LYS A O 1
ATOM 760 N N . THR A 1 94 ? 23.505 -15.175 4.005 1.00 80.12 94 THR A N 1
ATOM 761 C CA . THR A 1 94 ? 24.736 -14.787 3.281 1.00 80.12 94 THR A CA 1
ATOM 762 C C . THR A 1 94 ? 26.016 -14.984 4.107 1.00 80.12 94 THR A C 1
ATOM 764 O O . THR A 1 94 ? 27.118 -14.837 3.590 1.00 80.12 94 THR A O 1
ATOM 767 N N . ARG A 1 95 ? 25.894 -15.263 5.412 1.00 64.69 95 ARG A N 1
ATOM 768 C CA . ARG A 1 95 ? 27.022 -15.393 6.350 1.00 64.69 95 ARG A CA 1
ATOM 769 C C . ARG A 1 95 ? 27.485 -16.838 6.593 1.00 64.69 95 ARG A C 1
ATOM 771 O O . ARG A 1 95 ? 28.368 -17.025 7.429 1.00 64.69 95 ARG A O 1
ATOM 778 N N . GLY A 1 96 ? 26.904 -17.821 5.906 1.00 54.38 96 GLY A N 1
ATOM 779 C CA . GLY A 1 96 ? 27.366 -19.216 5.863 1.00 54.38 96 GLY A CA 1
ATOM 780 C C . GLY A 1 96 ? 27.802 -19.585 4.456 1.00 54.38 96 GLY A C 1
ATOM 781 O O . GLY A 1 96 ? 28.731 -20.410 4.350 1.00 54.38 96 GLY A O 1
#

Sequence (96 aa):
MKDQGLTFCVRVPKSHHILRLTGEIFKVEDLAKSFSNGTYLIDCMVDNIWGNVYIKQLPDGDILFLFGNCQPKFLAQLYQKRWGIEVCFQNLKTRG

Organism: NCBI:txid502909

Radius of gyration: 14.66 Å; Cα contacts (8 Å, |Δi|>4): 158; chains: 1; bounding box: 45×32×26 Å

Secondary structure (DSSP, 8-state):
-TTTT---EEE--TTSEEEETTS-EEEHHHHHHH-TT-EEEEEEEETTEEEEEEEEE-TTS-EEEEEESS-HHHHHHHHHHHHHHHHHHHHHHTT-

Foldseek 3Di:
DVVVVDKDKDFDDQPWWKAAPVRDIDGLLVVCVVCAQKDKDAQIDTPNDTAIWIWHQDPVRDIRIMTIHDDRVCNVVVVVVVVVVVVVVVVVVVVD

Solvent-accessible surface area (backbone atoms only — not comparable to full-atom values): 5559 Å² total; per-residue (Å²): 98,76,91,72,72,59,77,48,63,44,80,52,70,75,87,52,52,39,32,41,85,86,72,49,77,40,51,52,68,61,52,30,68,78,28,61,91,35,49,72,42,73,65,26,31,43,92,91,40,77,25,20,32,37,38,29,51,40,98,88,73,48,74,49,37,36,41,26,68,49,63,50,88,47,44,65,59,54,44,51,56,55,50,52,53,52,54,53,53,51,57,59,61,76,73,113

Nearest PDB structures (foldseek):
  5nly-assembly2_B  TM=4.275E-01  e=8.878E-01  Homo sapiens
  6fne-assembly1_A  TM=3.403E-01  e=1.676E+00  Homo sapiens
  4odd-assembly3_C  TM=4.849E-01  e=5.024E+00  Canis lupus familiaris
  5fl3-assembly1_A  TM=4.661E-01  e=5.639E+00  Thermus thermophilus
  4dx9-assembly7_M  TM=2.110E-01  e=5.975E+00  Homo sapiens

Mean predicted aligned error: 4.99 Å

pLDDT: mean 89.75, std 8.4, range [54.38, 96.62]